Protein AF-A0AA42CPX5-F1 (afdb_monomer)

Solvent-accessible surface area (backbone atoms only — not comparable to full-atom values): 3942 Å² total; per-residue (Å²): 132,60,70,68,35,51,54,42,19,52,50,52,28,55,76,68,75,40,52,62,79,65,52,51,70,79,70,59,101,76,78,77,85,79,63,98,46,41,87,75,24,73,69,44,55,54,36,41,52,53,23,44,52,51,53,54,52,52,51,55,59,65,71,74,114

Sequence (65 aa):
MDPQIEAVARAICQAEDLDPNQMIDNSDYQGGARSIDHHQVPQWHTKVAEATKFVLMHKALASTH

Radius of gyration: 14.24 Å; Cα contacts (8 Å, |Δi|>4): 47; chains: 1; bounding box: 30×14×46 Å

Secondary structure (DSSP, 8-state):
--HHHHHHHHHHHHHTT--TTT---S--TT-----S-GGG-HHHHHHHHHHHHHHHHHHHHHTT-

Nearest PDB structures (foldseek):
  4nub-assembly1_A-2  TM=3.554E-01  e=5.664E+00  Escherichia coli K-12
  6nr8-assembly1_2  TM=3.277E-01  e=8.431E+00  Homo sapiens

Organism: NCBI:txid2949735

pLDDT: mean 77.04, std 16.16, range [43.69, 93.69]

Foldseek 3Di:
DPVQLVVQLCVVCVVVVHDLQPLAPPDDPPPDDDDNDSVVRPVSVVSSVVSVVVVVVVVVVVVVD

Mean predicted aligned error: 8.04 Å

Structure (mmCIF, N/CA/C/O backbone):
data_AF-A0AA42CPX5-F1
#
_entry.id   AF-A0AA42CPX5-F1
#
loop_
_atom_site.group_PDB
_atom_site.id
_atom_site.type_symbol
_atom_site.label_atom_id
_atom_site.label_alt_id
_atom_site.label_comp_id
_atom_site.label_asym_id
_atom_site.label_entity_id
_atom_site.label_seq_id
_atom_site.pdbx_PDB_ins_code
_atom_site.Cartn_x
_atom_site.Cartn_y
_atom_site.Cartn_z
_atom_site.occupancy
_atom_site.B_iso_or_equiv
_atom_site.auth_seq_id
_atom_site.auth_comp_id
_atom_site.auth_asym_id
_atom_site.auth_atom_id
_atom_site.pdbx_PDB_model_num
ATOM 1 N N . MET A 1 1 ? 8.673 2.217 9.006 1.00 74.94 1 MET A N 1
ATOM 2 C CA . MET A 1 1 ? 7.204 2.228 8.847 1.00 74.94 1 MET A CA 1
ATOM 3 C C . MET A 1 1 ? 6.607 1.316 9.911 1.00 74.94 1 MET A C 1
ATOM 5 O O . MET A 1 1 ? 7.280 0.370 10.298 1.00 74.94 1 MET A O 1
ATOM 9 N N . ASP A 1 2 ? 5.416 1.623 10.429 1.00 88.25 2 ASP A N 1
ATOM 10 C CA . ASP A 1 2 ? 4.694 0.733 11.353 1.00 88.25 2 ASP A CA 1
ATOM 11 C C . ASP A 1 2 ? 4.290 -0.564 10.607 1.00 88.25 2 ASP A C 1
ATOM 13 O O . ASP A 1 2 ? 3.679 -0.455 9.538 1.00 88.25 2 ASP A O 1
ATOM 17 N N . PRO A 1 3 ? 4.601 -1.772 11.123 1.00 89.62 3 PRO A N 1
ATOM 18 C CA . PRO A 1 3 ? 4.271 -3.038 10.457 1.00 89.62 3 PRO A CA 1
ATOM 19 C C . PRO A 1 3 ? 2.777 -3.226 10.161 1.00 89.62 3 PRO A C 1
ATOM 21 O O . PRO A 1 3 ? 2.416 -3.870 9.176 1.00 89.62 3 PRO A O 1
ATOM 24 N N . GLN A 1 4 ? 1.893 -2.652 10.983 1.00 90.50 4 GLN A N 1
ATOM 25 C CA . GLN A 1 4 ? 0.449 -2.688 10.756 1.00 90.50 4 GLN A CA 1
ATOM 26 C C . GLN A 1 4 ? 0.065 -1.856 9.528 1.00 90.50 4 GLN A C 1
ATOM 28 O O . GLN A 1 4 ? -0.764 -2.288 8.728 1.00 90.50 4 GLN A O 1
ATOM 33 N N . ILE A 1 5 ? 0.670 -0.676 9.366 1.00 91.06 5 ILE A N 1
ATOM 34 C CA . ILE A 1 5 ? 0.423 0.197 8.210 1.00 91.06 5 ILE A CA 1
ATOM 35 C C . ILE A 1 5 ? 0.914 -0.485 6.932 1.00 91.06 5 ILE A C 1
ATOM 37 O O . ILE A 1 5 ? 0.208 -0.456 5.927 1.00 91.06 5 ILE A O 1
ATOM 41 N N . GLU A 1 6 ? 2.068 -1.154 6.980 1.00 91.19 6 GLU A N 1
ATOM 42 C CA . GLU A 1 6 ? 2.577 -1.927 5.843 1.00 91.19 6 GLU A CA 1
ATOM 43 C C . GLU A 1 6 ? 1.624 -3.055 5.438 1.00 91.19 6 GLU A C 1
ATOM 45 O O . GLU A 1 6 ? 1.281 -3.187 4.264 1.00 91.19 6 GLU A O 1
ATOM 50 N N . ALA A 1 7 ? 1.163 -3.850 6.406 1.00 90.56 7 ALA A N 1
ATOM 51 C CA . ALA A 1 7 ? 0.243 -4.950 6.142 1.00 90.56 7 ALA A CA 1
ATOM 52 C C . ALA A 1 7 ? -1.071 -4.459 5.511 1.00 90.56 7 ALA A C 1
ATOM 54 O O . ALA A 1 7 ? -1.560 -5.062 4.556 1.00 90.56 7 ALA A O 1
ATOM 55 N N . VAL A 1 8 ? -1.615 -3.337 5.996 1.00 92.31 8 VAL A N 1
ATOM 56 C CA . VAL A 1 8 ? -2.830 -2.731 5.430 1.00 92.31 8 VAL A CA 1
ATOM 57 C C . VAL A 1 8 ? -2.568 -2.168 4.032 1.00 92.31 8 VAL A C 1
ATOM 59 O O . VAL A 1 8 ? -3.385 -2.384 3.143 1.00 92.31 8 VAL A O 1
ATOM 62 N N . ALA A 1 9 ? -1.429 -1.511 3.796 1.00 90.69 9 ALA A N 1
ATOM 63 C CA . ALA A 1 9 ? -1.072 -1.017 2.465 1.00 90.69 9 ALA A CA 1
ATOM 64 C C . ALA A 1 9 ? -0.976 -2.166 1.447 1.00 90.69 9 ALA A C 1
ATOM 66 O O . ALA A 1 9 ? -1.551 -2.071 0.363 1.00 90.69 9 ALA A O 1
ATOM 67 N N . ARG A 1 10 ? -0.350 -3.293 1.820 1.00 88.00 10 ARG A N 1
ATOM 68 C CA . ARG A 1 10 ? -0.313 -4.505 0.980 1.00 88.00 10 ARG A CA 1
ATOM 69 C C . ARG A 1 10 ? -1.705 -5.081 0.723 1.00 88.00 10 ARG A C 1
ATOM 71 O O . ARG A 1 10 ? -1.979 -5.504 -0.395 1.00 88.00 10 ARG A O 1
ATOM 78 N N . ALA A 1 11 ? -2.581 -5.087 1.728 1.00 89.56 11 ALA A N 1
ATOM 79 C CA . ALA A 1 11 ? -3.952 -5.569 1.572 1.00 89.56 11 ALA A CA 1
ATOM 80 C C . ALA A 1 11 ? -4.773 -4.690 0.613 1.00 89.56 11 ALA A C 1
ATOM 82 O O . ALA A 1 11 ? -5.533 -5.224 -0.191 1.00 89.56 11 ALA A O 1
ATOM 83 N N . ILE A 1 12 ? -4.590 -3.364 0.655 1.00 88.31 12 ILE A N 1
ATOM 84 C CA . ILE A 1 12 ? -5.209 -2.434 -0.304 1.00 88.31 12 ILE A CA 1
ATOM 85 C C . ILE A 1 12 ? -4.704 -2.728 -1.720 1.00 88.31 12 ILE A C 1
ATOM 87 O O . ILE A 1 12 ? -5.517 -2.881 -2.626 1.00 88.31 12 ILE A O 1
ATOM 91 N N . CYS A 1 13 ? -3.387 -2.879 -1.906 1.00 87.06 13 CYS A N 1
ATOM 92 C CA . CYS A 1 13 ? -2.817 -3.262 -3.200 1.00 87.06 13 CYS A CA 1
ATOM 93 C C . CYS A 1 13 ? -3.446 -4.560 -3.732 1.00 87.06 13 CYS A C 1
ATOM 95 O O . CYS A 1 13 ? -3.929 -4.588 -4.858 1.00 87.06 13 CYS A O 1
ATOM 97 N N . GLN A 1 14 ? -3.528 -5.606 -2.903 1.00 84.88 14 GLN A N 1
ATOM 98 C CA . GLN A 1 14 ? -4.122 -6.886 -3.295 1.00 84.88 14 GLN A CA 1
ATOM 99 C C . GLN A 1 14 ? -5.611 -6.768 -3.663 1.00 84.88 14 GLN A C 1
ATOM 101 O O . GLN A 1 14 ? -6.057 -7.415 -4.608 1.00 84.88 14 GLN A O 1
ATOM 106 N N . ALA A 1 15 ? -6.385 -5.962 -2.932 1.00 85.69 15 ALA A N 1
ATOM 107 C CA . ALA A 1 15 ? -7.805 -5.745 -3.218 1.00 85.69 15 ALA A CA 1
ATOM 108 C C . ALA A 1 15 ? -8.040 -5.012 -4.550 1.00 85.69 15 ALA A C 1
ATOM 110 O O . ALA A 1 15 ? -9.091 -5.175 -5.166 1.00 85.69 15 ALA A O 1
ATOM 111 N N . GLU A 1 16 ? -7.062 -4.223 -4.989 1.00 84.81 16 GLU A N 1
ATOM 112 C CA . GLU A 1 16 ? -7.086 -3.473 -6.246 1.00 84.81 16 GLU A CA 1
ATOM 113 C C . GLU A 1 16 ? -6.386 -4.204 -7.404 1.00 84.81 16 GLU A C 1
ATOM 115 O O . GLU A 1 16 ? -6.209 -3.617 -8.468 1.00 84.81 16 GLU A O 1
ATOM 120 N N . ASP A 1 17 ? -5.993 -5.469 -7.209 1.00 83.19 17 ASP A N 1
ATOM 121 C CA . ASP A 1 17 ? -5.212 -6.261 -8.174 1.00 83.19 17 ASP A CA 1
ATOM 122 C C . ASP A 1 17 ? -3.882 -5.583 -8.576 1.00 83.19 17 ASP A C 1
ATOM 124 O O . ASP A 1 17 ? -3.389 -5.693 -9.698 1.00 83.19 17 ASP A O 1
ATOM 128 N N . LEU A 1 18 ? -3.290 -4.847 -7.629 1.00 78.75 18 LEU A N 1
ATOM 129 C CA . LEU A 1 18 ? -1.976 -4.228 -7.747 1.00 78.75 18 LEU A CA 1
ATOM 130 C C . LEU A 1 18 ? -0.946 -5.113 -7.041 1.00 78.75 18 LEU A C 1
ATOM 132 O O . LEU A 1 18 ? -1.044 -5.359 -5.838 1.00 78.75 18 LEU A O 1
ATOM 136 N N . ASP A 1 19 ? 0.092 -5.548 -7.754 1.00 74.19 19 ASP A N 1
ATOM 137 C CA . ASP A 1 19 ? 1.250 -6.172 -7.110 1.00 74.19 19 ASP A CA 1
ATOM 138 C C . ASP A 1 19 ? 2.207 -5.069 -6.640 1.00 74.19 19 ASP A C 1
ATOM 140 O O . ASP A 1 19 ? 2.816 -4.418 -7.484 1.00 74.19 19 ASP A O 1
ATOM 144 N N . PRO A 1 20 ? 2.400 -4.855 -5.324 1.00 66.94 20 PRO A N 1
ATOM 145 C CA . PRO A 1 20 ? 3.266 -3.796 -4.814 1.00 66.94 20 PRO A CA 1
ATOM 146 C C . PRO A 1 20 ? 4.709 -3.884 -5.322 1.00 66.94 20 PRO A C 1
ATOM 148 O O . PRO A 1 20 ? 5.342 -2.850 -5.504 1.00 66.94 20 P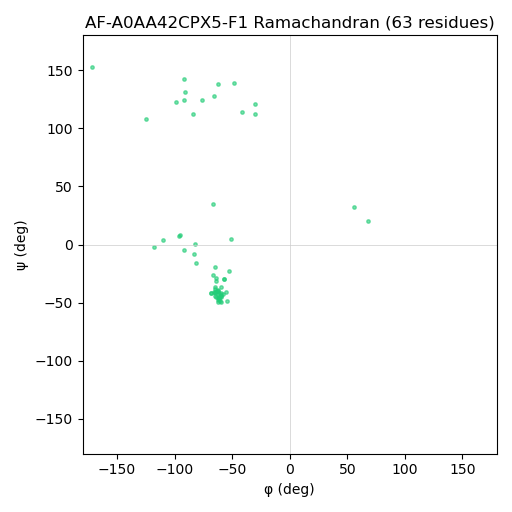RO A O 1
ATOM 151 N N . ASN A 1 21 ? 5.221 -5.080 -5.626 1.00 67.56 21 ASN A N 1
ATOM 152 C CA . ASN A 1 21 ? 6.559 -5.259 -6.199 1.00 67.56 21 ASN A CA 1
ATOM 153 C C . ASN A 1 21 ? 6.599 -5.024 -7.721 1.00 67.56 21 ASN A C 1
ATOM 155 O O . ASN A 1 21 ? 7.681 -4.866 -8.284 1.00 67.56 21 ASN A O 1
ATOM 159 N N . GLN A 1 22 ? 5.437 -5.017 -8.380 1.00 65.06 22 GLN A N 1
ATOM 160 C CA . GLN A 1 22 ? 5.255 -4.693 -9.801 1.00 65.06 22 GLN A CA 1
ATOM 161 C C . GLN A 1 22 ? 4.543 -3.354 -10.012 1.00 65.06 22 GLN A C 1
ATOM 163 O O . GLN A 1 22 ? 4.336 -2.970 -11.160 1.00 65.06 22 GLN A O 1
ATOM 168 N N . MET A 1 23 ? 4.243 -2.597 -8.947 1.00 63.97 23 MET A N 1
ATOM 169 C CA . MET A 1 23 ? 3.864 -1.179 -8.995 1.00 63.97 23 MET A CA 1
ATOM 170 C C . MET A 1 23 ? 5.062 -0.333 -9.468 1.00 63.97 23 MET A C 1
ATOM 172 O O . MET A 1 23 ? 5.292 0.766 -8.998 1.00 63.97 23 MET A O 1
ATOM 176 N N . ILE A 1 24 ? 5.888 -0.847 -10.374 1.00 55.06 24 ILE A N 1
ATOM 177 C CA . ILE A 1 24 ? 6.882 -0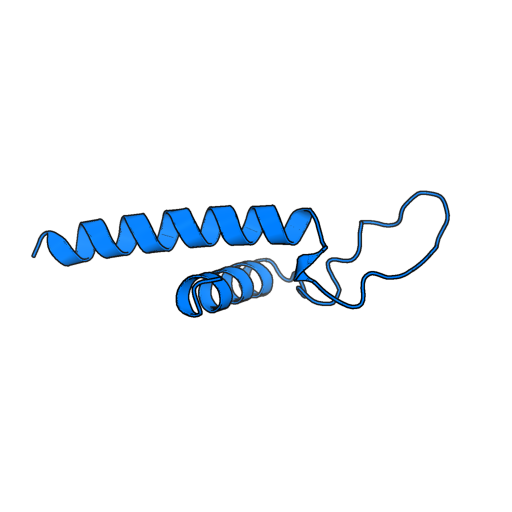.068 -11.090 1.00 55.06 24 ILE A CA 1
ATOM 178 C C . ILE A 1 24 ? 6.093 0.958 -11.895 1.00 55.06 24 ILE A C 1
ATOM 180 O O . ILE A 1 24 ? 5.037 0.622 -12.435 1.00 55.06 24 ILE A O 1
ATOM 184 N N . ASP A 1 25 ? 6.598 2.193 -11.910 1.00 52.78 25 ASP A N 1
ATOM 185 C CA . ASP A 1 25 ? 6.084 3.301 -12.708 1.00 52.78 25 ASP A CA 1
ATOM 186 C C . ASP A 1 25 ? 5.448 2.77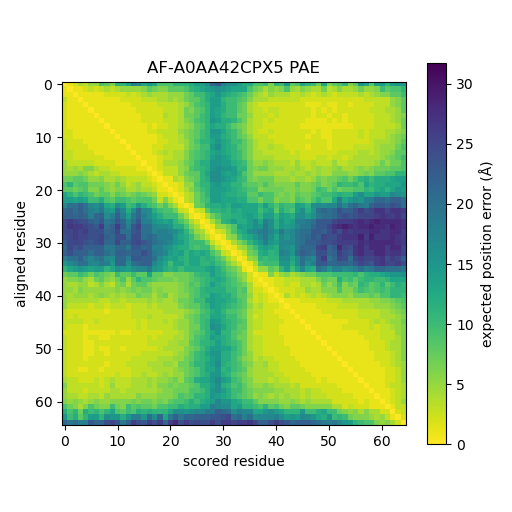6 -13.990 1.00 52.78 25 ASP A C 1
ATOM 188 O O . ASP A 1 25 ? 6.108 2.077 -14.769 1.00 52.78 25 ASP A O 1
ATOM 192 N N . ASN A 1 26 ? 4.156 3.071 -14.182 1.00 46.12 26 ASN A N 1
ATOM 193 C CA . ASN A 1 26 ? 3.530 2.955 -15.492 1.00 46.12 26 ASN A CA 1
ATOM 194 C C . ASN A 1 26 ? 4.535 3.509 -16.488 1.00 46.12 26 ASN A C 1
ATOM 196 O O . ASN A 1 26 ? 4.882 4.679 -16.374 1.00 46.12 26 ASN A O 1
ATOM 200 N N . SER A 1 27 ? 5.035 2.631 -17.357 1.00 44.03 27 SER A N 1
ATOM 201 C CA . SER A 1 27 ? 6.271 2.809 -18.106 1.00 44.03 27 SER A CA 1
ATOM 202 C C . SER A 1 27 ? 6.563 4.273 -18.396 1.00 44.03 27 SER A C 1
ATOM 204 O O . SER A 1 27 ? 5.867 4.891 -19.206 1.00 44.03 27 SER A O 1
ATOM 206 N N . ASP A 1 28 ? 7.615 4.819 -17.784 1.00 44.25 28 ASP A N 1
ATOM 207 C CA . ASP A 1 28 ? 8.227 6.014 -18.339 1.00 44.25 28 ASP A CA 1
ATOM 208 C C . ASP A 1 28 ? 8.442 5.744 -19.830 1.00 44.25 28 ASP A C 1
ATOM 210 O O . ASP A 1 28 ? 8.840 4.641 -20.226 1.00 44.25 28 ASP A O 1
ATOM 214 N N . T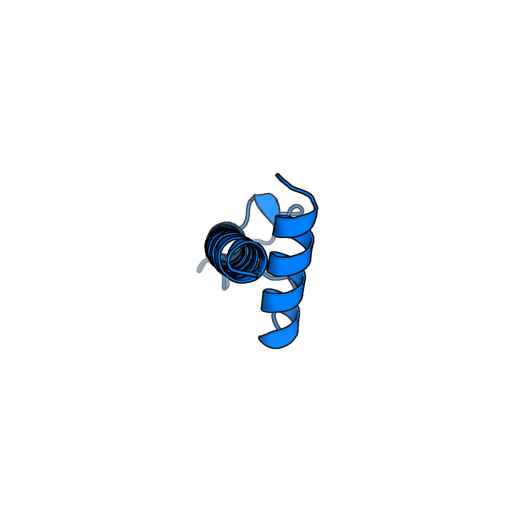YR A 1 29 ? 8.170 6.755 -20.653 1.00 43.69 29 TYR A N 1
ATOM 215 C CA . TYR A 1 29 ? 8.213 6.783 -22.124 1.00 43.69 29 TYR A CA 1
ATOM 216 C C . TYR A 1 29 ? 9.542 6.267 -22.752 1.00 43.69 29 TYR A C 1
ATOM 218 O O . TYR A 1 29 ? 9.742 6.345 -23.961 1.00 43.69 29 TYR A O 1
ATOM 226 N N . GLN A 1 30 ? 10.473 5.755 -21.940 1.00 50.16 30 GLN A N 1
ATOM 227 C CA . GLN A 1 30 ? 11.819 5.291 -22.263 1.00 50.16 30 GLN A CA 1
ATOM 228 C C . GLN A 1 30 ? 12.075 3.793 -21.979 1.00 50.16 30 GLN A C 1
ATOM 230 O O . GLN A 1 30 ? 13.166 3.314 -22.279 1.00 50.16 30 GLN A O 1
ATOM 235 N N . GLY A 1 31 ? 11.111 3.030 -21.441 1.00 49.59 31 GLY A N 1
ATOM 236 C CA . GLY A 1 31 ? 11.198 1.557 -21.390 1.00 49.59 31 GLY A CA 1
ATOM 237 C C . GLY A 1 31 ? 12.274 0.964 -20.463 1.00 49.59 31 GLY A C 1
ATOM 238 O O . GLY A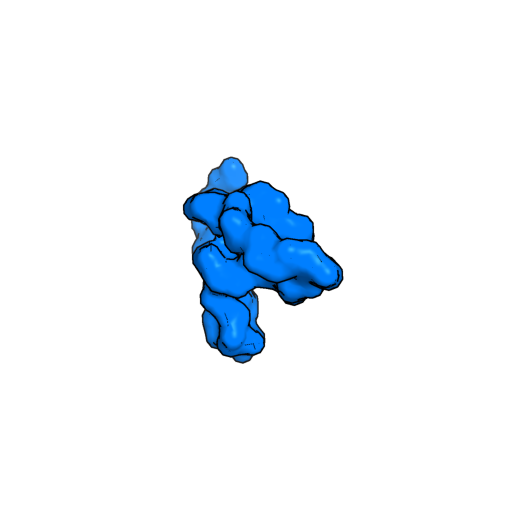 1 31 ? 12.661 -0.191 -20.638 1.00 49.59 31 GLY A O 1
ATOM 239 N N . GLY A 1 32 ? 12.767 1.723 -19.482 1.00 47.25 32 GLY A N 1
ATOM 240 C CA . GLY A 1 32 ? 13.694 1.223 -18.463 1.00 47.25 32 GLY A CA 1
ATOM 241 C C . GLY A 1 32 ? 12.957 0.710 -17.223 1.00 47.25 32 GLY A C 1
ATOM 242 O O . GLY A 1 32 ? 12.220 1.457 -16.596 1.00 47.25 32 GLY A O 1
ATOM 243 N N . ALA A 1 33 ? 13.182 -0.543 -16.827 1.00 50.34 33 ALA A N 1
ATOM 244 C CA . ALA A 1 33 ? 12.857 -1.033 -15.481 1.00 50.34 33 ALA A CA 1
ATOM 245 C C . ALA A 1 33 ? 14.121 -0.832 -14.600 1.00 50.34 33 ALA A C 1
ATOM 247 O O . ALA A 1 33 ? 15.224 -1.039 -15.100 1.00 50.34 33 ALA A O 1
ATOM 248 N N . ARG A 1 34 ? 14.116 -0.460 -13.311 1.00 51.62 34 ARG A N 1
ATOM 249 C CA . ARG A 1 34 ? 13.307 -0.920 -12.169 1.00 51.62 34 ARG A CA 1
ATOM 250 C C . ARG A 1 34 ? 13.552 -0.012 -10.951 1.00 51.62 34 ARG A 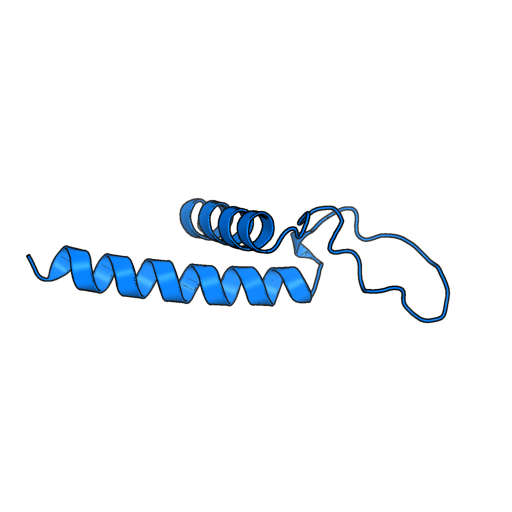C 1
ATOM 252 O O . ARG A 1 34 ? 14.694 0.391 -10.736 1.00 51.62 34 ARG A O 1
ATOM 259 N N . SER A 1 35 ? 12.567 0.100 -10.057 1.00 50.59 35 SER A N 1
ATOM 260 C CA . SER A 1 35 ? 12.871 0.015 -8.622 1.00 50.59 35 SER A CA 1
ATOM 261 C C 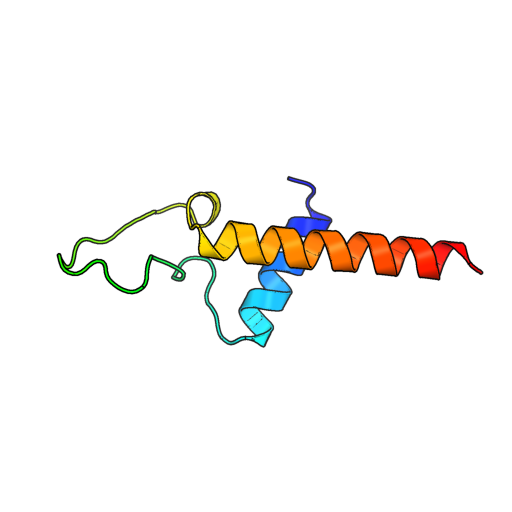. SER A 1 35 ? 12.739 -1.448 -8.189 1.00 50.59 35 SER A C 1
ATOM 263 O O . SER A 1 35 ? 11.759 -2.107 -8.524 1.00 50.59 35 SER A O 1
ATOM 265 N N . ILE A 1 36 ? 13.745 -1.968 -7.481 1.00 59.88 36 ILE A N 1
ATOM 266 C CA . ILE A 1 36 ? 13.739 -3.306 -6.848 1.00 59.88 36 ILE A CA 1
ATOM 267 C C . ILE A 1 36 ? 13.031 -3.241 -5.479 1.00 59.88 36 ILE A C 1
ATOM 269 O O . ILE A 1 36 ? 12.788 -4.258 -4.836 1.00 59.88 36 ILE A O 1
ATOM 273 N N . ASP A 1 37 ? 12.705 -2.027 -5.034 1.00 73.56 37 ASP A N 1
ATOM 274 C CA . ASP A 1 37 ? 12.082 -1.742 -3.756 1.00 73.56 37 ASP A CA 1
ATOM 275 C C . ASP A 1 37 ? 10.797 -0.936 -3.971 1.00 73.56 37 ASP A C 1
ATOM 277 O O . ASP A 1 37 ? 10.821 0.252 -4.307 1.00 73.56 37 ASP A O 1
ATOM 281 N N . HIS A 1 38 ? 9.659 -1.592 -3.755 1.00 72.88 38 HIS A N 1
ATOM 282 C CA . HIS A 1 38 ? 8.342 -0.964 -3.754 1.00 72.88 38 HIS A CA 1
ATOM 283 C C . HIS A 1 38 ? 8.239 0.247 -2.813 1.00 72.88 38 HIS A C 1
ATOM 285 O O . HIS A 1 38 ? 7.431 1.131 -3.066 1.00 72.88 38 HIS A O 1
ATOM 291 N N . HIS A 1 39 ? 9.088 0.375 -1.786 1.00 76.25 39 HIS A N 1
ATOM 292 C CA . HIS A 1 39 ? 9.112 1.576 -0.949 1.00 76.25 39 HIS A CA 1
ATOM 293 C C . HIS A 1 39 ? 9.540 2.843 -1.692 1.00 76.25 39 HIS A C 1
ATOM 295 O O . HIS A 1 39 ? 9.268 3.938 -1.215 1.00 76.25 39 HIS A O 1
ATOM 301 N N . GLN A 1 40 ? 10.210 2.717 -2.836 1.00 74.94 40 GLN A N 1
ATOM 302 C CA . GLN A 1 40 ? 10.626 3.860 -3.653 1.00 74.94 40 GLN A CA 1
ATOM 303 C C . GLN A 1 40 ? 9.584 4.230 -4.716 1.00 74.94 40 GLN A C 1
ATOM 305 O O . GLN A 1 40 ? 9.746 5.226 -5.417 1.00 74.94 40 GLN A O 1
ATOM 310 N N . VAL A 1 41 ? 8.514 3.443 -4.837 1.00 76.44 41 VAL A N 1
ATOM 311 C CA . VAL A 1 41 ? 7.442 3.661 -5.807 1.00 76.44 41 VAL A CA 1
ATOM 312 C C . VAL A 1 41 ? 6.531 4.804 -5.330 1.00 76.44 41 VAL A C 1
ATOM 314 O O . VAL A 1 41 ? 5.952 4.711 -4.244 1.00 76.44 41 VAL A O 1
ATOM 317 N N . PRO A 1 42 ? 6.307 5.866 -6.126 1.00 78.12 42 PRO A N 1
ATOM 318 C CA . PRO A 1 42 ? 5.406 6.958 -5.744 1.00 78.12 42 PRO A CA 1
ATOM 319 C C . PRO A 1 42 ? 3.987 6.492 -5.383 1.00 78.12 42 PRO A C 1
ATOM 321 O O . PRO A 1 42 ? 3.394 6.947 -4.405 1.00 78.12 42 PRO A O 1
ATOM 324 N N . GLN A 1 43 ? 3.454 5.535 -6.139 1.00 79.88 43 GLN A N 1
ATOM 325 C CA . GLN A 1 43 ? 2.142 4.932 -5.933 1.00 79.88 43 GLN A CA 1
ATOM 326 C C . GLN A 1 43 ? 2.072 4.162 -4.599 1.00 79.88 43 GLN A C 1
ATOM 328 O O . GLN A 1 43 ? 1.021 4.152 -3.958 1.00 79.88 43 GLN A O 1
ATOM 333 N N . TRP A 1 44 ? 3.183 3.583 -4.124 1.00 84.31 44 TRP A N 1
ATOM 334 C CA . TRP A 1 44 ? 3.251 2.935 -2.811 1.00 84.31 44 TRP A CA 1
ATOM 335 C C . TRP A 1 44 ? 3.061 3.941 -1.676 1.00 84.31 44 TRP A C 1
ATOM 337 O O . TRP A 1 44 ? 2.307 3.677 -0.739 1.00 84.31 44 TRP A O 1
ATOM 347 N N . HIS A 1 45 ? 3.660 5.131 -1.774 1.00 85.94 45 HIS A N 1
ATOM 348 C CA . HIS A 1 45 ? 3.451 6.184 -0.777 1.00 85.94 45 HIS A CA 1
ATOM 349 C C . HIS A 1 45 ? 1.976 6.590 -0.658 1.00 85.94 45 HIS A C 1
ATOM 351 O O . HIS A 1 45 ? 1.492 6.812 0.456 1.00 85.94 45 HIS A O 1
ATOM 357 N N . THR A 1 46 ? 1.239 6.619 -1.772 1.00 87.88 46 THR A N 1
ATOM 358 C CA . THR A 1 46 ? -0.215 6.838 -1.755 1.00 87.88 46 THR A CA 1
ATOM 359 C C . THR A 1 46 ? -0.934 5.736 -0.973 1.00 87.88 46 THR A C 1
ATOM 361 O O . THR A 1 46 ? -1.733 6.043 -0.084 1.00 87.88 46 THR A O 1
ATOM 364 N N . LYS A 1 47 ? -0.598 4.462 -1.212 1.00 89.25 47 LYS A N 1
ATOM 365 C CA . LYS A 1 47 ? -1.201 3.325 -0.490 1.00 89.25 47 LYS A CA 1
ATOM 366 C C . LYS A 1 47 ? -0.864 3.309 0.997 1.00 89.25 47 LYS A C 1
ATOM 368 O O . LYS A 1 47 ? -1.733 3.035 1.822 1.00 89.25 47 LYS A O 1
ATOM 373 N N . VAL A 1 48 ? 0.349 3.708 1.369 1.00 90.88 48 VAL A N 1
ATOM 374 C CA . VAL A 1 48 ? 0.738 3.899 2.776 1.00 90.88 48 VAL A CA 1
ATOM 375 C C . VAL A 1 48 ? -0.077 5.016 3.437 1.00 90.88 48 VAL A C 1
ATOM 377 O O . VAL A 1 48 ? -0.503 4.871 4.587 1.00 90.88 48 VAL A O 1
ATOM 380 N N . ALA A 1 49 ? -0.339 6.123 2.736 1.00 90.56 49 ALA A N 1
ATOM 381 C CA . ALA A 1 49 ? -1.150 7.217 3.269 1.00 90.56 49 ALA A CA 1
ATOM 382 C C . ALA A 1 49 ? -2.617 6.798 3.488 1.00 90.56 49 ALA A C 1
ATOM 384 O O . ALA A 1 49 ? -3.210 7.141 4.515 1.00 90.56 49 ALA A O 1
ATOM 385 N N . GLU A 1 50 ? -3.193 6.034 2.559 1.00 92.75 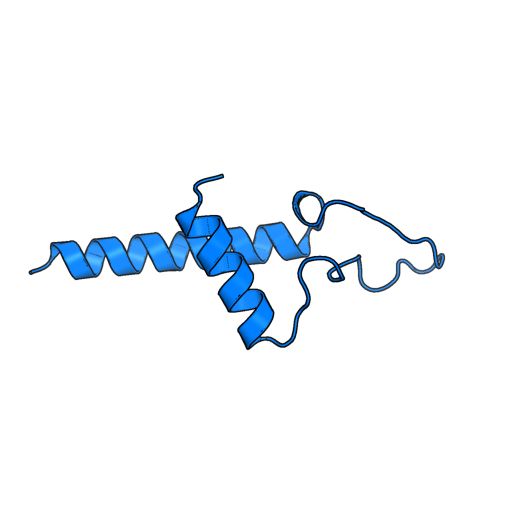50 GLU A N 1
ATOM 386 C CA . GLU A 1 50 ? -4.531 5.440 2.695 1.00 92.75 50 GLU A CA 1
ATOM 387 C C . GLU A 1 50 ? -4.595 4.470 3.882 1.00 92.75 50 GLU A C 1
ATOM 389 O O . GLU A 1 50 ? -5.452 4.617 4.760 1.00 92.75 50 GLU A O 1
ATOM 394 N N . ALA A 1 51 ? -3.630 3.551 3.976 1.00 92.94 51 ALA A N 1
ATOM 395 C CA . ALA A 1 51 ? -3.511 2.603 5.079 1.00 92.94 51 ALA A CA 1
ATOM 396 C C . ALA A 1 51 ? -3.391 3.302 6.441 1.00 92.94 51 ALA A C 1
ATOM 398 O O . ALA A 1 51 ? -4.052 2.920 7.409 1.00 92.94 51 ALA A O 1
ATOM 399 N N . THR A 1 52 ? -2.600 4.375 6.514 1.00 93.06 52 THR A N 1
ATOM 400 C CA . THR A 1 52 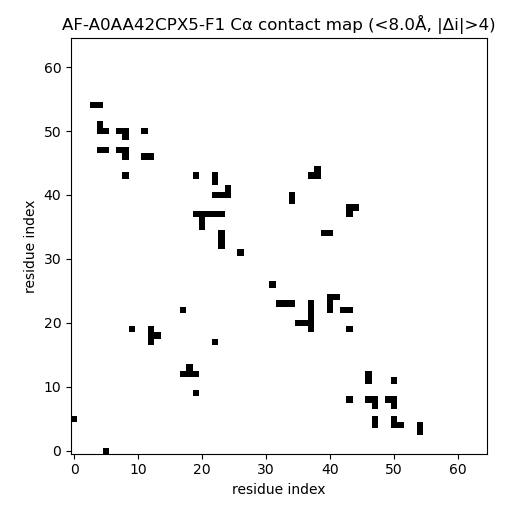? -2.432 5.172 7.738 1.00 93.06 52 THR A CA 1
ATOM 401 C C . THR A 1 52 ? -3.760 5.780 8.187 1.00 93.06 52 THR A C 1
ATOM 403 O O . THR A 1 52 ? -4.127 5.665 9.359 1.00 93.06 52 THR A O 1
ATOM 406 N N . LYS A 1 53 ? -4.515 6.393 7.263 1.00 93.69 53 LYS A N 1
ATOM 407 C CA . LYS A 1 53 ? -5.837 6.969 7.568 1.00 93.69 53 LYS A CA 1
ATOM 408 C C . LYS A 1 53 ? -6.800 5.900 8.078 1.00 93.69 53 LYS A C 1
ATOM 410 O O . LYS A 1 53 ? -7.458 6.121 9.092 1.00 93.69 53 LYS A O 1
ATOM 415 N N . PHE A 1 54 ? -6.837 4.743 7.419 1.00 92.12 54 PHE A N 1
ATOM 416 C CA . PHE A 1 54 ? -7.691 3.629 7.822 1.00 92.12 54 PHE A CA 1
ATOM 417 C C . PHE A 1 54 ? -7.374 3.144 9.242 1.00 92.12 54 PHE A C 1
ATOM 419 O O . PHE A 1 54 ? -8.274 3.042 10.075 1.00 92.12 54 PHE A O 1
ATOM 426 N N . VAL A 1 55 ? -6.096 2.907 9.555 1.00 92.50 55 VAL A N 1
ATOM 427 C CA . VAL A 1 55 ? -5.675 2.439 10.886 1.00 92.50 55 VAL A CA 1
ATOM 428 C C . VAL A 1 55 ? -6.034 3.453 11.974 1.00 92.50 55 VAL A C 1
ATOM 430 O O . VAL A 1 55 ? -6.518 3.058 13.035 1.00 92.50 55 VAL A O 1
ATOM 433 N N . LEU A 1 56 ? -5.837 4.752 11.725 1.00 93.38 56 LEU A N 1
ATOM 434 C CA . LEU A 1 56 ? -6.211 5.803 12.677 1.00 93.38 56 LEU A CA 1
ATOM 435 C C . LEU A 1 56 ? -7.726 5.848 12.915 1.00 93.38 56 LEU A C 1
ATOM 437 O O . LEU A 1 56 ? -8.153 5.902 14.068 1.00 93.38 56 LEU A O 1
ATOM 441 N N . MET A 1 57 ? -8.532 5.769 11.852 1.00 92.62 57 MET A N 1
ATOM 442 C CA . MET A 1 57 ? -9.996 5.725 11.960 1.00 92.62 57 MET A CA 1
ATOM 443 C C . MET A 1 57 ? -10.469 4.488 12.728 1.00 92.62 57 MET A C 1
ATOM 445 O O . MET A 1 57 ? -11.281 4.602 13.644 1.00 92.62 57 MET A O 1
ATOM 449 N N . HIS A 1 58 ? -9.923 3.314 12.409 1.00 91.06 58 HIS A N 1
ATOM 450 C CA . HIS A 1 58 ? -10.268 2.071 13.092 1.00 91.06 58 HIS A CA 1
ATOM 451 C C . HIS A 1 58 ? -9.903 2.118 14.582 1.00 91.06 58 HIS A C 1
ATOM 453 O O . HIS A 1 58 ? -10.697 1.706 15.425 1.00 91.06 58 HIS A O 1
ATOM 459 N N . LYS A 1 59 ? -8.723 2.651 14.931 1.00 89.75 59 LYS A N 1
ATOM 460 C CA . LYS A 1 59 ? -8.312 2.836 16.333 1.00 89.75 59 LYS A CA 1
ATOM 461 C C . LYS A 1 59 ? -9.254 3.787 17.073 1.00 89.75 59 LYS A C 1
ATOM 463 O O . LYS A 1 59 ? -9.680 3.456 18.173 1.00 89.75 59 LYS A O 1
ATOM 468 N N . ALA A 1 60 ? -9.625 4.914 16.463 1.00 88.94 60 ALA A N 1
ATOM 469 C CA . ALA A 1 60 ? -10.562 5.862 17.066 1.00 88.94 60 ALA A CA 1
ATOM 470 C C . ALA A 1 60 ? -11.928 5.216 17.363 1.00 88.94 60 ALA A C 1
ATOM 472 O O . ALA A 1 60 ? -12.445 5.359 18.468 1.00 88.94 60 ALA A O 1
ATOM 473 N N . LEU A 1 61 ? -12.473 4.440 16.419 1.00 90.88 61 LEU A N 1
ATOM 474 C CA . LEU A 1 61 ? -13.736 3.716 16.607 1.00 90.88 61 LEU A CA 1
ATOM 475 C C . LEU A 1 61 ? -13.632 2.642 17.698 1.00 90.88 61 LEU A C 1
ATOM 477 O O . LEU A 1 61 ? -14.504 2.555 18.558 1.00 90.88 61 LEU A O 1
ATOM 481 N N . ALA A 1 62 ? -12.547 1.865 17.704 1.00 86.94 62 ALA A N 1
ATOM 482 C CA . ALA A 1 62 ? -12.320 0.826 18.707 1.00 86.94 62 ALA A CA 1
ATOM 483 C C . ALA A 1 62 ? -12.162 1.391 20.130 1.00 86.94 62 ALA A C 1
ATOM 485 O O . ALA A 1 62 ? -12.502 0.712 21.091 1.00 86.94 62 ALA A O 1
ATOM 486 N N . SER A 1 63 ? -11.671 2.625 20.276 1.00 77.50 63 SER A N 1
ATOM 487 C CA . SER A 1 63 ? -11.554 3.316 21.570 1.00 77.50 63 SER A CA 1
ATOM 488 C C . SER A 1 63 ? -12.846 3.994 22.044 1.00 77.50 63 SER A C 1
ATOM 490 O O . SER A 1 63 ? -12.837 4.625 23.097 1.00 77.50 63 SER A O 1
ATOM 492 N N . THR A 1 64 ? -13.941 3.904 21.281 1.00 73.12 64 THR A N 1
ATOM 493 C CA . THR A 1 64 ? -15.242 4.507 21.639 1.00 73.12 64 THR A CA 1
ATOM 494 C C . THR A 1 64 ? -16.190 3.503 22.330 1.00 73.12 64 THR A C 1
ATOM 496 O O . THR A 1 64 ? -17.351 3.824 22.578 1.00 73.12 64 THR A O 1
ATOM 499 N N . HIS A 1 65 ? -15.705 2.300 22.659 1.00 52.78 65 HIS A N 1
ATOM 500 C CA . HIS A 1 65 ? -16.410 1.245 23.400 1.00 52.78 65 HIS A CA 1
ATOM 501 C C . HIS A 1 65 ? -15.697 0.934 24.716 1.00 52.78 65 HIS A C 1
ATOM 503 O O . HIS A 1 65 ? -16.416 0.625 25.693 1.00 52.78 65 HIS A O 1
#